Protein AF-D4ALE7-F1 (afdb_monomer_lite)

InterPro domains:
  IPR002196 Glycoside hydrolase, family 24 [PF00959] (42-95)
  IPR023346 Lysozyme-like domain superfamily [SSF53955] (36-96)
  IPR023347 Lysozyme domain superfamily [G3DSA:1.10.530.40] (32-98)

pLDDT: mean 83.75, std 17.21, range [37.09, 98.12]

Foldseek 3Di:
DDDDDDDDDPDPPPPDCPDPPPPPPPQPDDDQDDPVVLVVLCVPQDAAQFFDQDPVGFTAHQSGRGAPDDRNPVQPDDGSDDNVSSSVVVSVVPDDDD

Organism: Arthroderma benhamiae (strain ATCC MYA-4681 / CBS 112371) (NCBI:txid663331)

Structure (mmCIF, N/CA/C/O backbone):
data_AF-D4ALE7-F1
#
_entry.id   AF-D4ALE7-F1
#
loop_
_atom_site.group_PDB
_atom_site.id
_atom_site.type_symbol
_atom_site.label_atom_id
_atom_site.label_alt_id
_atom_site.label_comp_id
_atom_site.label_asym_id
_atom_site.label_entity_id
_atom_site.label_seq_id
_atom_site.pdbx_PDB_ins_code
_atom_site.Cartn_x
_atom_site.Cartn_y
_atom_site.Cartn_z
_atom_site.occupancy
_atom_site.B_iso_or_equiv
_atom_site.auth_seq_id
_atom_site.auth_comp_id
_atom_site.auth_asym_id
_ato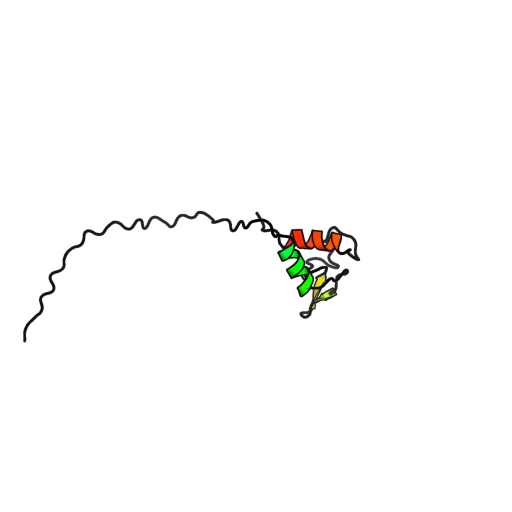m_site.auth_atom_id
_atom_site.pdbx_PDB_model_num
ATOM 1 N N . MET A 1 1 ? 74.364 12.125 11.617 1.00 47.28 1 MET A N 1
ATOM 2 C CA . MET A 1 1 ? 74.294 13.576 11.883 1.00 47.28 1 MET A CA 1
ATOM 3 C C . MET A 1 1 ? 74.189 14.276 10.539 1.00 47.28 1 MET A C 1
ATOM 5 O O . MET A 1 1 ? 75.213 14.397 9.900 1.00 47.28 1 MET A O 1
ATOM 9 N N . HIS A 1 2 ? 72.985 14.613 10.074 1.00 37.09 2 HIS A N 1
ATOM 10 C CA . HIS A 1 2 ? 72.717 15.611 9.024 1.00 37.09 2 HIS A CA 1
ATOM 11 C C . HIS A 1 2 ? 71.232 15.997 9.161 1.00 37.09 2 HIS A C 1
ATOM 13 O O . HIS A 1 2 ? 70.387 15.106 9.057 1.00 37.09 2 HIS A O 1
ATOM 19 N N . PRO A 1 3 ? 70.895 17.258 9.478 1.00 52.44 3 PRO A N 1
ATOM 20 C CA . PRO A 1 3 ? 69.515 17.686 9.655 1.00 52.44 3 PRO A CA 1
ATOM 21 C C . PRO A 1 3 ? 68.900 17.984 8.284 1.00 52.44 3 PRO A C 1
ATOM 23 O O . PRO 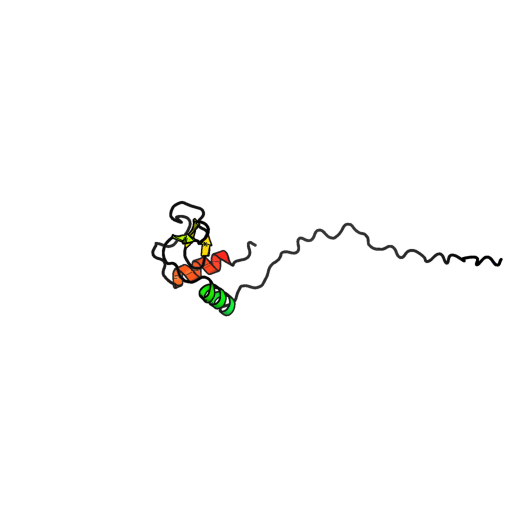A 1 3 ? 69.464 18.738 7.495 1.00 52.44 3 PRO A O 1
ATOM 26 N N . ALA A 1 4 ? 67.747 17.388 7.985 1.00 53.62 4 ALA A N 1
ATOM 27 C CA . ALA A 1 4 ? 66.961 17.754 6.813 1.00 53.62 4 ALA A CA 1
ATOM 28 C C . ALA A 1 4 ? 66.032 18.913 7.196 1.00 53.62 4 ALA A C 1
ATOM 30 O O . ALA A 1 4 ? 64.998 18.722 7.834 1.00 53.62 4 ALA A O 1
ATOM 31 N N . THR A 1 5 ? 66.445 20.129 6.847 1.00 59.09 5 THR A N 1
ATOM 32 C CA . THR A 1 5 ? 65.655 21.354 6.999 1.00 59.09 5 THR A CA 1
ATOM 33 C C . THR A 1 5 ? 64.465 21.317 6.040 1.00 59.09 5 THR A C 1
ATOM 35 O O . THR A 1 5 ? 64.634 21.369 4.824 1.00 59.09 5 THR A O 1
ATOM 38 N N . ILE A 1 6 ? 63.255 21.226 6.595 1.00 58.75 6 ILE A N 1
ATOM 39 C CA . ILE A 1 6 ? 61.987 21.303 5.862 1.00 58.75 6 ILE A CA 1
ATOM 40 C C . ILE A 1 6 ? 61.698 22.777 5.560 1.00 58.75 6 ILE A C 1
ATOM 42 O O . ILE A 1 6 ? 61.390 23.555 6.462 1.00 58.75 6 ILE A O 1
ATOM 46 N N . LEU A 1 7 ? 61.800 23.166 4.289 1.00 57.97 7 LEU A N 1
ATOM 47 C CA . LEU A 1 7 ? 61.369 24.476 3.808 1.00 57.97 7 LEU A CA 1
ATOM 48 C C . LEU A 1 7 ? 59.855 24.428 3.546 1.00 57.97 7 LEU A C 1
ATOM 50 O O . LEU A 1 7 ? 59.410 23.846 2.557 1.00 57.97 7 LEU A O 1
ATOM 54 N N . LEU A 1 8 ? 59.064 25.011 4.452 1.00 54.94 8 LEU A N 1
ATOM 55 C CA . LEU A 1 8 ? 57.623 25.195 4.264 1.00 54.94 8 LEU A CA 1
ATOM 56 C C . LEU A 1 8 ? 57.363 26.142 3.083 1.00 54.94 8 LEU A C 1
ATOM 58 O O . LEU A 1 8 ? 57.596 27.346 3.178 1.00 54.94 8 LEU A O 1
ATOM 62 N N . LEU A 1 9 ? 56.812 25.608 1.994 1.00 55.06 9 LEU A N 1
ATOM 63 C CA . LEU A 1 9 ? 56.120 26.411 0.993 1.00 55.06 9 LEU A CA 1
ATOM 64 C C . LEU A 1 9 ? 54.755 26.808 1.567 1.00 55.06 9 LEU A C 1
ATOM 66 O O . LEU A 1 9 ? 53.883 25.961 1.760 1.00 55.06 9 LEU A O 1
ATOM 70 N N . ALA A 1 10 ? 54.572 28.096 1.853 1.00 57.47 10 ALA A N 1
ATOM 71 C CA . ALA A 1 10 ? 53.264 28.658 2.156 1.00 57.47 10 ALA A CA 1
ATOM 72 C C . ALA A 1 10 ? 52.419 28.648 0.873 1.00 57.47 10 ALA A C 1
ATOM 74 O O . ALA A 1 10 ? 52.551 29.517 0.013 1.00 57.47 10 ALA A O 1
ATOM 75 N N . ILE A 1 11 ? 51.577 27.627 0.728 1.00 63.41 11 ILE A N 1
ATOM 76 C CA . ILE A 1 11 ? 50.537 27.588 -0.298 1.00 63.41 11 ILE A CA 1
ATOM 77 C C . ILE A 1 11 ? 49.470 28.610 0.127 1.00 63.41 11 ILE A C 1
ATOM 79 O O . ILE A 1 11 ? 48.996 28.525 1.264 1.00 63.41 11 ILE A O 1
ATOM 83 N N . PRO A 1 12 ? 49.074 29.575 -0.724 1.00 52.50 12 PRO A N 1
ATOM 84 C CA . PRO A 1 12 ? 47.919 30.404 -0.426 1.00 52.50 12 PRO A CA 1
ATOM 85 C C . PRO A 1 12 ? 46.709 29.480 -0.294 1.00 52.50 12 PRO A C 1
ATOM 87 O O . PRO A 1 12 ? 46.353 28.766 -1.232 1.00 52.50 12 PRO A O 1
ATOM 90 N N . ALA A 1 13 ? 46.116 29.457 0.900 1.00 59.16 13 ALA A N 1
ATOM 91 C CA . ALA A 1 13 ? 44.877 28.751 1.154 1.00 59.16 13 ALA A CA 1
ATOM 92 C C . ALA A 1 13 ? 43.826 29.283 0.173 1.00 59.16 13 ALA A C 1
ATOM 94 O O . ALA A 1 13 ? 43.335 30.403 0.323 1.00 59.16 13 ALA A O 1
ATOM 95 N N . LEU A 1 14 ? 43.496 28.495 -0.853 1.00 54.97 14 LEU A N 1
ATOM 96 C CA . LEU A 1 14 ? 42.253 28.689 -1.580 1.00 54.97 14 LEU A CA 1
ATOM 97 C C . LEU A 1 14 ? 41.160 28.606 -0.522 1.00 54.97 14 LEU A C 1
ATOM 99 O O . LEU A 1 14 ? 41.012 27.571 0.129 1.00 54.97 14 LEU A O 1
ATOM 103 N N . ALA A 1 15 ? 40.461 29.717 -0.304 1.00 56.19 15 ALA A N 1
ATOM 104 C CA . ALA A 1 15 ? 39.287 29.751 0.541 1.00 56.19 15 ALA A CA 1
ATOM 105 C C . ALA A 1 15 ? 38.342 28.653 0.045 1.00 56.19 15 ALA A C 1
ATOM 107 O O . ALA A 1 15 ? 37.711 28.778 -1.004 1.00 56.19 15 ALA A O 1
ATOM 108 N N . GLN A 1 16 ? 38.296 27.540 0.775 1.00 59.34 16 GLN A N 1
ATOM 109 C CA . GLN A 1 16 ? 37.246 26.559 0.600 1.00 59.34 16 GLN A CA 1
ATOM 110 C C . GLN A 1 16 ? 35.943 27.323 0.836 1.00 59.34 16 GLN A C 1
ATOM 112 O O . GLN A 1 16 ? 35.845 28.017 1.856 1.00 59.34 16 GLN A O 1
ATOM 117 N N . PRO A 1 17 ? 34.946 27.236 -0.060 1.00 52.81 17 PRO A N 1
ATOM 118 C CA . PRO A 1 17 ? 33.621 27.753 0.212 1.00 52.81 17 PRO A CA 1
ATOM 119 C C . PRO A 1 17 ? 32.981 26.815 1.237 1.00 52.81 17 PRO A C 1
ATOM 121 O O . PRO A 1 17 ? 32.022 26.106 0.956 1.00 52.81 17 PRO A O 1
ATOM 124 N N . ASN A 1 18 ? 33.512 26.820 2.458 1.00 57.69 18 ASN A N 1
ATOM 125 C CA . ASN A 1 18 ? 32.839 26.345 3.651 1.00 57.69 18 ASN A CA 1
ATOM 126 C C . ASN A 1 18 ? 31.788 27.408 4.001 1.00 57.69 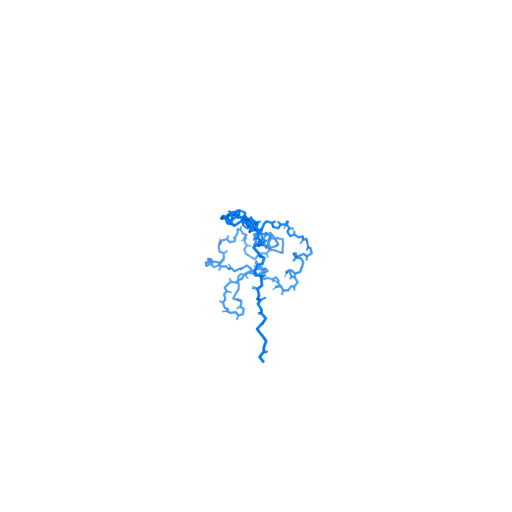18 ASN A C 1
ATOM 128 O O . ASN A 1 18 ? 31.815 28.026 5.062 1.00 57.69 18 ASN A O 1
ATOM 132 N N . GLY A 1 19 ? 30.897 27.677 3.044 1.00 62.41 19 GLY A N 1
ATOM 133 C CA . GLY A 1 19 ? 29.624 28.303 3.325 1.00 62.41 19 GLY A CA 1
ATOM 134 C C . GLY A 1 19 ? 28.788 27.319 4.142 1.00 62.41 19 GLY A C 1
ATOM 135 O O . GLY A 1 19 ? 28.993 26.104 4.038 1.00 62.41 19 GLY A O 1
ATOM 136 N N . PRO A 1 20 ? 27.859 27.806 4.975 1.00 60.88 20 PRO A N 1
ATOM 137 C CA . PRO A 1 20 ? 26.923 26.933 5.663 1.00 60.88 20 PRO A CA 1
ATOM 138 C C . PRO A 1 20 ? 26.240 26.061 4.610 1.00 60.88 20 PRO A C 1
ATOM 140 O O . PRO A 1 20 ? 25.638 26.584 3.672 1.00 60.88 20 PRO A O 1
ATOM 143 N N . GLY A 1 21 ? 26.414 24.741 4.737 1.00 62.72 21 GLY A N 1
ATOM 144 C CA . GLY A 1 21 ? 25.877 23.755 3.811 1.00 62.72 21 GLY A CA 1
ATOM 145 C C . GLY A 1 21 ? 24.441 24.109 3.453 1.00 62.72 21 GLY A C 1
ATOM 146 O O . GLY A 1 21 ? 23.588 24.262 4.328 1.00 62.72 21 GLY A O 1
ATOM 147 N N . SER A 1 22 ? 24.225 24.315 2.160 1.00 63.12 22 SER A N 1
ATOM 148 C CA . SER A 1 22 ? 22.956 24.700 1.566 1.00 63.12 22 SER A CA 1
ATOM 149 C C . SER A 1 22 ? 21.834 23.812 2.118 1.00 63.12 22 SER A C 1
ATOM 151 O O . SER A 1 22 ? 21.760 22.629 1.790 1.00 63.12 22 SER A O 1
ATOM 153 N N . LYS A 1 23 ? 20.973 24.358 2.989 1.00 65.44 23 LYS A N 1
ATOM 154 C CA . LYS A 1 23 ? 19.818 23.652 3.574 1.00 65.44 23 LYS A CA 1
ATOM 155 C C . LYS A 1 23 ? 18.673 23.490 2.568 1.00 65.44 23 LYS A C 1
ATOM 157 O O . LYS A 1 23 ? 17.507 23.632 2.935 1.00 65.44 23 LYS A O 1
ATOM 162 N N . PHE A 1 24 ? 18.969 23.202 1.304 1.00 65.38 24 PHE A N 1
ATOM 163 C CA . PHE A 1 24 ? 17.916 22.739 0.412 1.00 65.38 24 PHE A CA 1
ATOM 164 C C . PHE A 1 24 ? 17.522 21.353 0.903 1.00 65.38 24 PHE A C 1
ATOM 166 O O . PHE A 1 24 ? 18.315 20.410 0.836 1.00 65.38 24 PHE A O 1
ATOM 173 N N . LYS A 1 25 ? 16.303 21.246 1.446 1.00 68.19 25 LYS A N 1
ATOM 174 C CA . LYS A 1 25 ? 15.616 19.961 1.507 1.00 68.19 25 LYS A CA 1
ATOM 175 C C . LYS A 1 25 ? 15.637 19.430 0.080 1.00 68.19 25 LYS A C 1
ATOM 177 O O . LYS A 1 25 ? 15.022 20.001 -0.810 1.00 68.19 25 LYS A O 1
ATOM 182 N N . ARG A 1 26 ? 16.451 18.405 -0.155 1.00 71.75 26 ARG A N 1
ATOM 183 C CA . ARG A 1 26 ? 16.309 17.596 -1.355 1.00 71.75 26 ARG A CA 1
ATOM 184 C C . ARG A 1 2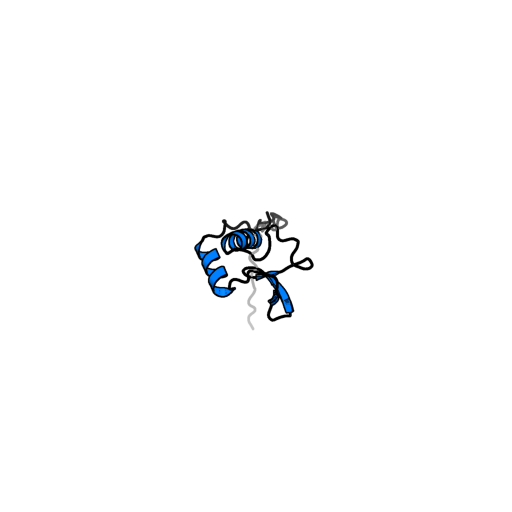6 ? 15.034 16.814 -1.127 1.00 71.75 26 ARG A C 1
ATOM 186 O O . ARG A 1 26 ? 15.037 15.897 -0.309 1.00 71.75 26 ARG A O 1
ATOM 193 N N . ASP A 1 27 ? 13.959 17.236 -1.771 1.00 73.06 27 ASP A N 1
ATOM 194 C CA . ASP A 1 27 ? 12.736 16.460 -1.745 1.00 73.06 27 ASP A CA 1
ATOM 195 C C . ASP A 1 27 ? 13.036 15.152 -2.482 1.00 73.06 27 ASP A C 1
ATOM 197 O O . ASP A 1 27 ? 13.508 15.151 -3.622 1.00 73.06 27 ASP A O 1
ATOM 201 N N . CYS A 1 28 ? 12.865 14.024 -1.791 1.00 78.88 28 CYS A N 1
ATOM 202 C CA . CYS A 1 28 ? 13.059 12.688 -2.352 1.00 78.88 28 CYS A CA 1
ATOM 203 C C . CYS A 1 28 ? 11.870 12.330 -3.257 1.00 78.88 28 CYS A C 1
ATOM 205 O O . CYS A 1 28 ? 11.190 11.332 -3.030 1.00 78.88 28 CYS A O 1
ATOM 207 N N . ILE A 1 29 ? 11.589 13.180 -4.246 1.00 82.19 29 ILE A N 1
ATOM 208 C CA . ILE A 1 29 ? 10.495 12.999 -5.197 1.00 82.19 29 ILE A CA 1
ATOM 209 C C . ILE A 1 29 ? 11.010 12.073 -6.294 1.00 82.19 29 ILE A C 1
ATOM 211 O O . ILE A 1 29 ? 11.721 12.491 -7.208 1.00 82.19 29 ILE A O 1
ATOM 215 N N . GLY A 1 30 ? 10.698 10.788 -6.148 1.00 82.00 30 GLY A N 1
ATOM 216 C CA . GLY A 1 30 ? 10.835 9.819 -7.228 1.00 82.00 30 GLY A CA 1
ATOM 217 C C . GLY A 1 30 ? 9.720 9.986 -8.266 1.00 82.00 30 GLY A C 1
ATOM 218 O O . GLY A 1 30 ? 8.713 10.637 -7.980 1.00 82.00 30 GLY A O 1
ATOM 219 N N . PRO A 1 31 ? 9.882 9.410 -9.469 1.00 86.94 31 PRO A N 1
ATOM 220 C CA . PRO A 1 31 ? 8.764 9.251 -10.390 1.00 86.94 31 PRO A CA 1
ATOM 221 C C . PRO A 1 31 ? 7.684 8.354 -9.767 1.00 86.94 31 PRO A C 1
ATOM 223 O O . PRO A 1 31 ? 7.957 7.604 -8.826 1.00 86.94 31 PRO A O 1
ATOM 226 N N . ASP A 1 32 ? 6.479 8.402 -10.329 1.00 88.50 32 ASP A N 1
ATOM 227 C CA . ASP A 1 32 ? 5.426 7.455 -9.971 1.00 88.50 32 ASP A CA 1
ATOM 228 C C . ASP A 1 32 ? 5.888 6.009 -10.220 1.00 88.50 32 ASP A C 1
ATOM 230 O O . ASP A 1 32 ? 6.661 5.723 -11.144 1.00 88.50 32 ASP A O 1
ATOM 234 N N . VAL A 1 33 ? 5.414 5.087 -9.381 1.00 92.44 33 VAL A N 1
ATOM 235 C CA . VAL A 1 33 ? 5.661 3.653 -9.562 1.00 92.44 33 VAL A CA 1
ATOM 236 C C . VAL A 1 33 ? 4.972 3.154 -10.834 1.00 92.44 33 VAL A C 1
ATOM 238 O O . VAL A 1 33 ? 3.904 3.637 -11.204 1.00 92.44 33 VAL A O 1
ATOM 241 N N . ASN A 1 34 ? 5.586 2.184 -11.512 1.00 93.50 34 ASN A N 1
ATOM 242 C CA . ASN A 1 34 ? 5.029 1.586 -12.724 1.00 93.50 34 ASN A CA 1
ATOM 243 C C . ASN A 1 34 ? 4.311 0.261 -12.431 1.00 93.50 34 ASN A C 1
ATOM 245 O O . ASN A 1 34 ? 4.423 -0.314 -11.344 1.00 93.50 34 ASN A O 1
ATOM 249 N N . ASP A 1 35 ? 3.624 -0.259 -13.446 1.00 96.38 35 ASP A N 1
ATOM 250 C CA . ASP A 1 35 ? 2.866 -1.508 -13.354 1.00 96.38 35 ASP A CA 1
ATOM 251 C C . ASP A 1 35 ? 3.738 -2.708 -12.959 1.00 96.38 35 ASP A C 1
ATOM 253 O O . ASP A 1 35 ? 3.268 -3.614 -12.275 1.00 96.38 35 ASP A O 1
ATOM 257 N N . GLN A 1 36 ? 5.020 -2.729 -13.346 1.00 97.81 36 GLN A N 1
ATOM 258 C CA . GLN A 1 36 ? 5.938 -3.806 -12.971 1.00 97.81 36 GLN A CA 1
ATOM 259 C C . GLN A 1 36 ? 6.249 -3.797 -11.471 1.00 97.81 36 GLN A C 1
ATOM 261 O O . GLN A 1 36 ? 6.337 -4.865 -10.868 1.00 97.81 36 GLN A O 1
ATOM 266 N N . THR A 1 37 ? 6.394 -2.621 -10.857 1.00 96.12 37 THR A N 1
ATOM 267 C CA . THR A 1 37 ? 6.543 -2.494 -9.402 1.00 96.12 37 THR A CA 1
ATOM 268 C C . THR A 1 37 ? 5.287 -2.970 -8.683 1.00 96.12 37 THR A C 1
ATOM 270 O O . THR A 1 37 ? 5.391 -3.718 -7.715 1.00 96.12 37 THR A O 1
ATOM 273 N N . ILE A 1 38 ? 4.104 -2.607 -9.177 1.00 97.25 38 ILE A N 1
ATOM 274 C CA . ILE A 1 38 ? 2.842 -3.079 -8.600 1.00 97.25 38 ILE A CA 1
ATOM 275 C C . ILE A 1 38 ? 2.727 -4.598 -8.723 1.00 97.25 38 ILE A C 1
ATOM 277 O O . ILE A 1 38 ? 2.487 -5.275 -7.728 1.00 97.25 38 ILE A O 1
ATOM 281 N N . ALA A 1 39 ? 2.995 -5.161 -9.901 1.00 97.88 39 ALA A N 1
ATOM 282 C CA . ALA A 1 39 ? 2.992 -6.607 -10.106 1.00 97.88 39 ALA A CA 1
ATOM 283 C C . ALA A 1 39 ? 3.987 -7.336 -9.187 1.00 97.88 39 ALA A C 1
ATOM 285 O O . ALA A 1 39 ? 3.668 -8.408 -8.672 1.00 97.88 39 ALA A O 1
ATOM 286 N N . LEU A 1 40 ? 5.165 -6.746 -8.952 1.00 97.75 40 LEU A N 1
ATOM 287 C CA . LEU A 1 40 ? 6.165 -7.275 -8.028 1.00 97.75 40 LEU A CA 1
ATOM 288 C C . LEU A 1 40 ? 5.616 -7.359 -6.598 1.00 97.75 40 LEU A C 1
ATOM 290 O O . LEU A 1 40 ? 5.730 -8.410 -5.973 1.00 97.75 40 LEU A O 1
ATOM 294 N N . ILE A 1 41 ? 4.989 -6.290 -6.100 1.00 97.69 41 ILE A N 1
ATOM 295 C CA . ILE A 1 41 ? 4.402 -6.259 -4.752 1.00 97.69 41 ILE A CA 1
ATOM 296 C C . ILE A 1 41 ? 3.269 -7.283 -4.645 1.00 97.69 41 ILE A C 1
ATOM 298 O O . ILE A 1 41 ? 3.299 -8.141 -3.765 1.00 97.69 41 ILE A O 1
ATOM 302 N N . LYS A 1 42 ? 2.327 -7.278 -5.600 1.00 97.31 42 LYS A N 1
ATOM 303 C CA . LYS A 1 42 ? 1.209 -8.237 -5.637 1.00 97.31 42 LYS A CA 1
ATOM 304 C C . LYS A 1 42 ? 1.694 -9.691 -5.584 1.00 97.31 42 LYS A C 1
ATOM 306 O O . LYS A 1 42 ? 1.077 -10.523 -4.923 1.00 97.31 42 LYS A O 1
ATOM 311 N N . HIS A 1 43 ? 2.791 -9.995 -6.283 1.00 97.25 43 HIS A N 1
ATOM 312 C CA . HIS A 1 43 ? 3.368 -11.336 -6.333 1.00 97.25 43 HIS A CA 1
ATOM 313 C C . HIS A 1 43 ? 3.929 -11.803 -4.984 1.00 97.25 43 HIS A C 1
ATOM 315 O O . HIS A 1 43 ? 3.747 -12.967 -4.633 1.00 97.25 43 HIS A O 1
ATOM 321 N N . PHE A 1 44 ? 4.616 -10.923 -4.252 1.00 97.19 44 PHE A N 1
ATOM 322 C CA . PHE A 1 44 ? 5.287 -11.290 -3.004 1.00 97.19 44 PHE A CA 1
ATOM 323 C C . PHE A 1 44 ? 4.385 -11.201 -1.770 1.00 97.19 44 PHE A C 1
ATOM 325 O O . PHE A 1 44 ? 4.515 -12.045 -0.886 1.00 97.19 44 PHE A O 1
ATOM 332 N N . GLU A 1 45 ? 3.475 -10.229 -1.715 1.00 95.38 45 GLU A N 1
ATOM 333 C CA . GLU A 1 45 ? 2.645 -9.986 -0.526 1.00 95.38 45 GLU A CA 1
ATOM 334 C C . GLU A 1 45 ? 1.384 -10.866 -0.497 1.00 95.38 45 GLU A C 1
ATOM 336 O O . GLU A 1 45 ? 0.930 -11.282 0.568 1.00 95.38 45 GLU A O 1
ATOM 341 N N . GLY A 1 46 ? 0.842 -11.218 -1.670 1.00 93.19 46 GLY A N 1
ATOM 342 C CA . GLY A 1 46 ? -0.392 -11.998 -1.787 1.00 93.19 46 GLY A CA 1
ATOM 343 C C . GLY A 1 46 ? -1.657 -11.199 -1.444 1.00 93.19 46 GLY A C 1
ATOM 344 O O . GLY A 1 46 ? -1.611 -10.168 -0.787 1.00 93.19 46 GLY A O 1
ATOM 345 N N . PHE A 1 47 ? -2.814 -11.656 -1.935 1.00 96.19 47 PHE A N 1
ATOM 346 C CA . PHE A 1 47 ? -4.079 -10.926 -1.806 1.00 96.19 47 PHE A CA 1
ATOM 347 C C . PHE A 1 47 ? -4.917 -11.411 -0.617 1.00 96.19 47 PHE A C 1
ATOM 349 O O . PHE A 1 47 ? -5.400 -12.547 -0.614 1.00 96.19 47 PHE A O 1
ATOM 356 N N . PHE A 1 48 ? -5.163 -10.521 0.348 1.00 94.81 48 PHE A N 1
ATOM 357 C CA . PHE A 1 48 ? -6.028 -10.784 1.500 1.00 94.81 48 PHE A CA 1
ATOM 358 C C . PHE A 1 48 ? -7.249 -9.852 1.493 1.00 94.81 48 PHE A C 1
ATOM 360 O O . PHE A 1 48 ? -7.155 -8.693 1.891 1.00 94.81 48 PHE A O 1
ATOM 367 N N . PRO A 1 49 ? -8.440 -10.325 1.085 1.00 96.06 49 PRO A N 1
ATOM 368 C CA . PRO A 1 49 ? -9.591 -9.448 0.861 1.00 96.06 49 PRO A CA 1
ATOM 369 C C . PRO A 1 49 ? -10.238 -8.915 2.149 1.00 96.06 49 PRO A C 1
ATOM 371 O O . PRO A 1 49 ? -11.153 -8.096 2.081 1.00 96.06 49 PRO A O 1
ATOM 374 N N . ARG A 1 50 ? -9.840 -9.401 3.330 1.00 96.69 50 ARG A N 1
ATOM 375 C CA . ARG A 1 50 ? -10.379 -8.979 4.630 1.00 96.69 50 ARG A CA 1
ATOM 376 C C . ARG A 1 50 ? -9.239 -8.777 5.626 1.00 96.69 50 ARG A C 1
ATOM 378 O O . ARG A 1 50 ? -8.251 -9.501 5.523 1.00 96.69 50 ARG A O 1
ATOM 385 N N . PRO A 1 51 ? -9.414 -7.888 6.618 1.00 95.56 51 PRO A N 1
ATOM 386 C CA . PRO A 1 51 ? -8.452 -7.725 7.696 1.00 95.56 51 PRO A CA 1
ATOM 387 C C . PRO A 1 51 ? -8.159 -9.041 8.416 1.00 95.56 51 PRO A C 1
ATOM 389 O O . PRO A 1 51 ? -9.086 -9.718 8.871 1.00 95.56 51 PRO A O 1
ATOM 392 N N . ALA A 1 52 ? -6.882 -9.379 8.547 1.00 92.94 52 ALA A N 1
ATOM 393 C CA . ALA A 1 52 ? -6.396 -10.545 9.272 1.00 92.94 52 ALA A CA 1
ATOM 394 C C . ALA A 1 52 ? -5.063 -10.218 9.968 1.00 92.94 52 ALA A C 1
ATOM 396 O O . ALA A 1 52 ? -4.354 -9.321 9.523 1.00 92.94 52 ALA A O 1
ATOM 397 N N . PRO A 1 53 ? -4.707 -10.902 11.067 1.00 94.19 53 PRO A N 1
ATOM 398 C CA . PRO A 1 53 ? -3.383 -10.748 11.657 1.00 94.19 53 PRO A CA 1
ATOM 399 C C . PRO A 1 53 ? -2.280 -11.228 10.702 1.00 94.19 53 PRO A C 1
ATOM 401 O O . PRO A 1 53 ? -2.368 -12.332 10.161 1.00 94.19 53 PRO A O 1
ATOM 404 N N . ASP A 1 54 ? -1.231 -10.428 10.543 1.00 90.56 54 ASP A N 1
ATOM 405 C CA . ASP A 1 54 ? 0.020 -10.806 9.889 1.00 90.56 54 ASP A CA 1
ATOM 406 C C . ASP A 1 54 ? 0.845 -11.781 10.771 1.00 90.56 54 ASP A C 1
ATOM 408 O O . ASP A 1 54 ? 0.458 -12.076 11.911 1.00 90.56 54 ASP A O 1
ATOM 412 N N . PRO A 1 55 ? 2.001 -12.297 10.302 1.00 92.31 55 PRO A N 1
ATOM 413 C CA . PRO A 1 55 ? 2.824 -13.224 11.085 1.00 92.31 55 PRO A CA 1
ATOM 414 C C . PRO A 1 55 ? 3.343 -12.690 12.430 1.00 92.31 55 PRO A C 1
ATOM 416 O O . PRO A 1 55 ? 3.745 -13.492 13.274 1.00 92.31 55 PRO A O 1
ATOM 419 N N . ILE A 1 56 ? 3.353 -11.370 12.649 1.00 94.81 56 ILE A N 1
ATOM 420 C CA . ILE A 1 56 ? 3.719 -10.752 13.934 1.00 94.81 56 ILE A CA 1
ATOM 421 C C . ILE A 1 56 ? 2.490 -10.337 14.761 1.00 94.81 56 ILE A C 1
ATOM 423 O O . ILE A 1 56 ? 2.639 -9.832 15.874 1.00 94.81 56 ILE A O 1
ATOM 427 N N . GLY A 1 57 ? 1.282 -10.603 14.259 1.00 93.19 57 GLY A N 1
ATOM 428 C CA . GLY A 1 57 ? 0.007 -10.398 14.937 1.00 93.19 57 GLY A CA 1
ATOM 429 C C . GLY A 1 57 ? -0.642 -9.033 14.700 1.00 93.19 57 GLY A C 1
ATOM 430 O O . GLY A 1 57 ? -1.588 -8.697 15.415 1.00 93.19 57 GLY A O 1
ATOM 431 N N . LEU A 1 58 ? -0.167 -8.236 13.739 1.00 94.00 58 LEU A N 1
ATOM 432 C CA . LEU A 1 58 ? -0.759 -6.936 13.420 1.00 94.00 58 LEU A CA 1
ATOM 433 C C . LEU A 1 58 ? -1.883 -7.070 12.386 1.00 94.00 58 LEU A C 1
ATOM 435 O O . LEU A 1 58 ? -1.750 -7.853 11.452 1.00 94.00 58 LEU A O 1
ATOM 439 N N . PRO A 1 59 ? -2.992 -6.321 12.514 1.00 95.38 59 PRO A N 1
ATOM 440 C CA . PRO A 1 59 ? -4.077 -6.388 11.545 1.00 95.38 59 PRO A CA 1
ATOM 441 C C . PRO A 1 59 ? -3.632 -5.796 10.204 1.00 95.38 59 PRO A C 1
ATOM 443 O O . PRO A 1 59 ? -3.347 -4.603 10.114 1.00 95.38 59 PRO A O 1
ATOM 446 N N . THR A 1 60 ? -3.616 -6.620 9.164 1.00 96.56 60 THR A N 1
ATOM 447 C CA . THR A 1 60 ? -3.302 -6.225 7.793 1.00 96.56 60 THR A CA 1
ATOM 448 C C . THR A 1 60 ? -4.420 -6.627 6.843 1.00 96.56 60 THR A C 1
ATOM 450 O O . THR A 1 60 ? -5.220 -7.523 7.121 1.00 96.56 60 THR A O 1
ATOM 453 N N . VAL A 1 61 ? -4.510 -5.935 5.715 1.00 96.50 61 VAL A N 1
ATOM 454 C CA . VAL A 1 61 ? -5.415 -6.284 4.620 1.00 96.50 61 VAL A CA 1
ATOM 455 C C . VAL A 1 61 ? -4.687 -6.114 3.292 1.00 96.50 61 VAL A C 1
ATOM 457 O O . VAL A 1 61 ? -3.601 -5.537 3.254 1.00 96.50 61 VAL A O 1
ATOM 460 N N . GLU A 1 62 ? -5.288 -6.583 2.201 1.00 95.12 62 GLU A N 1
ATOM 461 C CA . GLU A 1 62 ? -4.851 -6.236 0.850 1.00 95.12 62 GLU A CA 1
ATOM 462 C C . GLU A 1 62 ? -3.477 -6.856 0.515 1.00 95.12 62 GLU A C 1
ATOM 464 O O . GLU A 1 62 ? -3.332 -8.063 0.716 1.00 95.12 62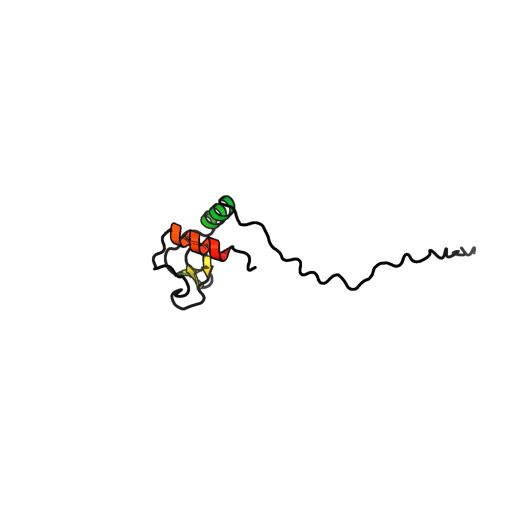 GLU A O 1
ATOM 469 N N . TYR A 1 63 ? -2.507 -6.081 0.015 1.00 97.19 63 TYR A N 1
ATOM 470 C CA . TYR A 1 63 ? -1.108 -6.452 -0.231 1.00 97.19 63 TYR A CA 1
ATOM 471 C C . TYR A 1 63 ? -0.208 -5.903 0.892 1.00 97.19 63 TYR A C 1
ATOM 473 O O . TYR A 1 63 ? 0.876 -5.382 0.641 1.00 97.19 63 TYR A O 1
ATOM 481 N N . GLY A 1 64 ? -0.672 -5.995 2.145 1.00 95.81 64 GLY A N 1
ATOM 482 C CA . GLY A 1 64 ? 0.116 -5.629 3.327 1.00 95.81 64 GLY A CA 1
ATOM 483 C C . GLY A 1 64 ? -0.207 -4.262 3.934 1.00 95.81 64 GLY A C 1
ATOM 484 O O . GLY A 1 64 ? 0.600 -3.730 4.700 1.00 95.81 64 GLY A O 1
ATOM 485 N N . HIS A 1 65 ? -1.384 -3.696 3.657 1.00 96.81 65 HIS A N 1
ATOM 486 C CA . HIS A 1 65 ? -1.834 -2.466 4.303 1.00 96.81 65 HIS A CA 1
ATOM 487 C C . HIS A 1 65 ? -1.992 -2.683 5.814 1.00 96.81 65 HIS A C 1
ATOM 489 O O . HIS A 1 65 ? -2.887 -3.409 6.258 1.00 96.81 65 HIS A O 1
ATOM 495 N N . LEU A 1 66 ? -1.130 -2.049 6.616 1.00 96.56 66 LEU A N 1
ATOM 496 C CA . LEU A 1 66 ? -1.200 -2.106 8.076 1.00 96.56 66 LEU A CA 1
ATOM 497 C C . LEU A 1 66 ? -2.349 -1.242 8.591 1.00 96.56 66 LEU A C 1
ATOM 499 O O . LEU A 1 66 ? -2.265 -0.010 8.602 1.00 96.56 66 LEU A O 1
ATOM 503 N N . CYS A 1 67 ? -3.376 -1.896 9.120 1.00 96.69 67 CYS A N 1
ATOM 504 C CA . CYS A 1 67 ? -4.531 -1.206 9.653 1.00 96.69 67 CYS A CA 1
ATOM 505 C C . CYS A 1 67 ? -4.197 -0.450 10.938 1.00 96.69 67 CYS A C 1
ATOM 507 O O . CYS A 1 67 ? -3.600 -0.968 11.885 1.00 96.69 67 CYS A O 1
ATOM 509 N N . ARG A 1 68 ? -4.629 0.803 10.981 1.00 96.00 68 ARG A N 1
ATOM 510 C CA . ARG A 1 68 ? -4.473 1.736 12.094 1.00 96.00 68 ARG A CA 1
ATOM 511 C C . ARG A 1 68 ? -5.714 1.816 12.968 1.00 96.00 68 ARG A C 1
ATOM 513 O O . ARG A 1 68 ? -5.584 2.186 14.135 1.00 96.00 68 ARG A O 1
ATOM 520 N N . THR A 1 69 ? -6.896 1.510 12.431 1.00 95.62 69 THR A N 1
ATOM 521 C CA . THR A 1 69 ? -8.143 1.497 13.207 1.00 95.62 69 THR A CA 1
ATOM 522 C C . THR A 1 69 ? -8.746 0.099 13.308 1.00 95.62 69 THR A C 1
ATOM 524 O O . THR A 1 69 ? -8.425 -0.813 12.543 1.00 95.62 69 THR A O 1
ATOM 527 N N . ASN A 1 70 ? -9.632 -0.083 14.289 1.00 90.69 70 ASN A N 1
ATOM 528 C CA . ASN A 1 70 ? -10.312 -1.356 14.502 1.00 90.69 70 ASN A CA 1
ATOM 529 C C . ASN A 1 70 ? -11.125 -1.743 13.264 1.00 90.69 70 ASN A C 1
ATOM 531 O O . ASN A 1 70 ? -11.954 -0.971 12.789 1.00 90.69 70 ASN A O 1
ATOM 535 N N . GLY A 1 71 ? -10.888 -2.954 12.760 1.00 89.88 71 GLY A N 1
ATOM 536 C CA . GLY A 1 71 ? -11.548 -3.446 11.551 1.00 89.88 71 GLY A CA 1
ATOM 537 C C . GLY A 1 71 ? -11.143 -2.716 10.268 1.00 89.88 71 GLY A C 1
ATOM 538 O O . GLY A 1 71 ? -11.839 -2.873 9.270 1.00 89.88 71 GLY A O 1
ATOM 539 N N . CYS A 1 72 ? -10.050 -1.943 10.289 1.00 95.88 72 CYS A N 1
ATOM 540 C CA . CYS A 1 72 ? -9.535 -1.194 9.139 1.00 95.88 72 CYS A CA 1
ATOM 541 C C . CYS A 1 72 ? -10.557 -0.196 8.567 1.00 95.88 72 CYS A C 1
ATOM 543 O O . CYS A 1 72 ? -10.686 -0.054 7.354 1.00 95.88 72 CYS A O 1
ATOM 545 N N . SER A 1 73 ? -11.320 0.478 9.438 1.00 95.62 73 SER A N 1
ATOM 546 C CA . SER A 1 73 ? -12.379 1.420 9.035 1.00 95.62 73 SER A CA 1
ATOM 547 C C . SER A 1 73 ? -11.879 2.686 8.323 1.00 95.62 73 SER A C 1
ATOM 549 O O . SER A 1 73 ? -12.677 3.434 7.767 1.00 95.62 73 SER A O 1
ATOM 551 N N . GLU A 1 74 ? -10.569 2.933 8.336 1.00 95.75 74 GLU A N 1
ATOM 552 C CA . GLU A 1 74 ? -9.905 3.983 7.564 1.00 95.75 74 GLU A CA 1
ATOM 553 C C . GLU A 1 74 ? -9.805 3.661 6.069 1.00 95.75 74 GLU A C 1
ATOM 555 O O . GLU A 1 74 ? -9.633 4.577 5.266 1.00 95.75 74 GLU A O 1
ATOM 560 N N . VAL A 1 75 ? -9.918 2.383 5.695 1.00 96.50 75 VAL A N 1
ATOM 561 C CA . VAL A 1 75 ? -9.957 1.964 4.294 1.00 96.50 75 VAL A CA 1
ATOM 562 C C . VAL A 1 75 ? -11.317 2.381 3.719 1.00 96.50 75 VAL A C 1
ATOM 564 O O . VAL A 1 75 ? -12.352 1.976 4.249 1.00 96.50 75 VAL A O 1
ATOM 567 N N . PRO A 1 76 ? -11.361 3.175 2.633 1.00 96.06 76 PRO A N 1
ATOM 568 C CA . PRO A 1 76 ? -12.609 3.744 2.114 1.00 96.06 76 PRO A CA 1
ATOM 569 C C . PRO A 1 76 ? -13.477 2.731 1.347 1.00 96.06 76 PRO A C 1
ATOM 571 O O . PRO A 1 76 ? -14.556 3.073 0.862 1.00 96.06 76 PRO A O 1
ATOM 574 N N . PHE A 1 77 ? -13.009 1.490 1.220 1.00 96.31 77 PHE A N 1
ATOM 575 C CA . PHE A 1 77 ? -13.652 0.417 0.476 1.00 96.31 77 PHE A CA 1
ATOM 576 C C . PHE A 1 77 ? -14.352 -0.566 1.417 1.00 96.31 77 PHE A C 1
ATOM 578 O O . PHE A 1 77 ? -13.928 -0.803 2.546 1.00 96.31 77 PHE A O 1
ATOM 585 N N . SER A 1 78 ? -15.440 -1.170 0.941 1.00 95.56 78 SER A N 1
ATOM 586 C CA . SER A 1 78 ? -16.155 -2.193 1.708 1.00 95.56 78 SER A CA 1
ATOM 587 C C . SER A 1 78 ? -15.435 -3.537 1.638 1.00 95.56 78 SER A C 1
ATOM 589 O O . SER A 1 78 ? -15.007 -3.957 0.569 1.00 95.56 78 SER A O 1
ATOM 591 N N . PHE A 1 79 ? -15.365 -4.247 2.765 1.00 95.88 79 PHE A N 1
ATOM 592 C CA . PHE A 1 79 ? -14.831 -5.609 2.813 1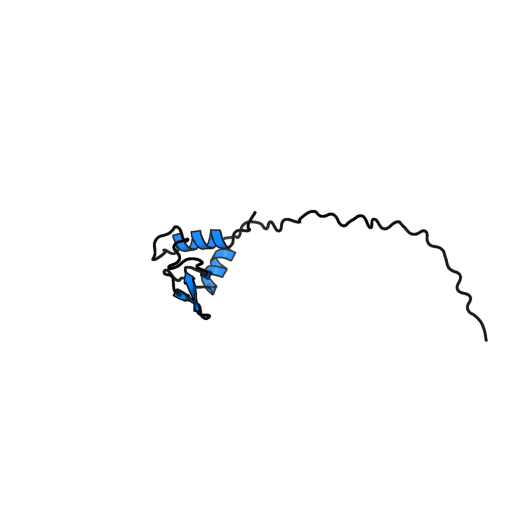.00 95.88 79 PHE A CA 1
ATOM 593 C C . PHE A 1 79 ? -15.907 -6.661 2.462 1.00 95.88 79 PHE A C 1
ATOM 595 O O . PHE A 1 79 ? -17.036 -6.555 2.951 1.00 95.88 79 PHE A O 1
ATOM 602 N N . PRO A 1 80 ? -15.572 -7.747 1.733 1.00 97.12 80 PRO A N 1
ATOM 603 C CA . PRO A 1 80 ? -14.247 -8.065 1.203 1.00 97.12 80 PRO A CA 1
ATOM 604 C C . PRO A 1 80 ? -13.843 -7.147 0.041 1.00 97.12 80 PRO A C 1
ATOM 606 O O . PRO A 1 80 ? -14.679 -6.827 -0.798 1.00 97.12 80 PRO A O 1
ATOM 609 N N . LEU A 1 81 ? -12.566 -6.764 -0.012 1.00 97.62 81 LEU A N 1
ATOM 610 C CA . LEU A 1 81 ? -12.014 -6.035 -1.153 1.00 97.62 81 LEU A CA 1
ATOM 611 C C . LEU A 1 81 ? -12.048 -6.907 -2.413 1.00 97.62 81 LEU A C 1
ATOM 613 O O . LEU A 1 81 ? -11.975 -8.136 -2.335 1.00 97.62 81 LEU A O 1
ATOM 617 N N . THR A 1 82 ? -12.104 -6.255 -3.570 1.00 98.06 82 THR A N 1
ATOM 618 C CA . THR A 1 82 ? -11.727 -6.851 -4.859 1.00 98.06 82 THR A CA 1
ATOM 619 C C . THR A 1 82 ? -10.264 -6.534 -5.164 1.00 98.06 82 THR A C 1
ATOM 621 O O . THR A 1 82 ? -9.714 -5.594 -4.587 1.00 98.06 82 THR A O 1
ATOM 624 N N . GLU A 1 83 ? -9.632 -7.271 -6.082 1.00 97.25 83 GLU A N 1
ATOM 625 C CA . GLU A 1 83 ? -8.255 -6.974 -6.508 1.00 97.25 83 GLU A CA 1
ATOM 626 C C . GLU A 1 83 ? -8.099 -5.556 -7.079 1.00 97.25 83 GLU A C 1
ATOM 628 O O . GLU A 1 83 ? -7.028 -4.963 -6.969 1.00 97.25 83 GLU A O 1
ATOM 633 N N . GLU A 1 84 ? -9.154 -4.993 -7.668 1.00 97.62 84 GLU A N 1
ATOM 634 C CA . GLU A 1 84 ? -9.162 -3.625 -8.185 1.00 97.62 84 GLU A CA 1
ATOM 635 C C . GLU A 1 84 ? -9.110 -2.608 -7.041 1.00 97.62 84 GLU A C 1
ATOM 637 O O . GLU A 1 84 ? -8.179 -1.810 -6.981 1.00 97.62 84 GLU A O 1
ATOM 642 N N . THR A 1 85 ? -10.048 -2.682 -6.086 1.00 98.12 85 THR A N 1
ATOM 643 C CA . THR A 1 85 ? -10.059 -1.783 -4.909 1.00 98.12 85 THR A CA 1
ATOM 644 C C . THR A 1 85 ? -8.827 -1.958 -4.024 1.00 98.12 85 THR A C 1
ATOM 646 O O . THR A 1 85 ? -8.358 -1.010 -3.401 1.00 98.12 85 THR A O 1
ATOM 649 N N . ALA A 1 86 ? -8.279 -3.172 -4.002 1.00 97.62 86 ALA A N 1
ATOM 650 C CA . ALA A 1 86 ? -7.000 -3.480 -3.399 1.00 97.62 86 ALA A CA 1
ATOM 651 C C . ALA A 1 86 ? -5.877 -2.712 -4.098 1.00 97.62 86 ALA A C 1
ATOM 653 O O . ALA A 1 86 ? -5.242 -1.859 -3.490 1.00 97.62 86 ALA A O 1
ATOM 654 N N . THR A 1 87 ? -5.729 -2.897 -5.411 1.00 97.25 87 THR A N 1
ATOM 655 C CA . THR A 1 87 ? -4.705 -2.201 -6.198 1.00 97.25 87 THR A CA 1
ATOM 656 C C . THR A 1 87 ? -4.809 -0.676 -6.047 1.00 97.25 87 THR A C 1
ATOM 658 O O . THR A 1 87 ? -3.786 -0.002 -5.957 1.00 97.25 87 THR A O 1
ATOM 661 N N . GLU A 1 88 ? -6.020 -0.116 -5.953 1.00 96.81 88 GLU A N 1
ATOM 662 C CA . GLU A 1 88 ? -6.220 1.305 -5.637 1.00 96.81 88 GLU A CA 1
ATOM 663 C C . GLU A 1 88 ? -5.669 1.700 -4.255 1.00 96.81 88 GLU A C 1
ATOM 665 O O . GLU A 1 88 ? -5.032 2.749 -4.143 1.00 96.81 88 GLU A O 1
ATOM 670 N N . LEU A 1 89 ? -5.875 0.878 -3.220 1.00 96.81 89 LEU A N 1
ATOM 671 C CA . LEU A 1 89 ? -5.298 1.079 -1.887 1.00 96.81 89 LEU A CA 1
ATOM 672 C C . LEU A 1 89 ? -3.764 0.956 -1.911 1.00 96.81 89 LEU A C 1
ATOM 674 O O . LEU A 1 89 ? -3.079 1.847 -1.412 1.00 96.81 89 LEU A O 1
ATOM 678 N N . LEU A 1 90 ? -3.212 -0.063 -2.578 1.00 96.94 90 LEU A N 1
ATOM 679 C CA . LEU A 1 90 ? -1.765 -0.233 -2.737 1.00 96.94 90 LEU A CA 1
ATOM 680 C C . LEU A 1 90 ? -1.118 0.990 -3.406 1.00 96.94 90 LEU A C 1
ATOM 682 O O . LEU A 1 90 ? -0.073 1.470 -2.968 1.00 96.94 90 LEU A O 1
ATOM 686 N N . MET A 1 91 ? -1.751 1.535 -4.449 1.00 95.00 91 MET A N 1
ATOM 687 C CA . MET A 1 91 ? -1.279 2.749 -5.126 1.00 95.00 91 MET A CA 1
ATOM 688 C C . MET A 1 91 ? -1.255 3.974 -4.198 1.00 95.00 91 MET A C 1
ATOM 690 O O . MET A 1 91 ? -0.435 4.874 -4.393 1.00 95.00 91 MET A O 1
ATOM 694 N N . GLN A 1 92 ? -2.132 4.028 -3.191 1.00 93.38 92 GLN A N 1
ATOM 695 C CA . GLN A 1 92 ? -2.113 5.075 -2.167 1.00 93.38 92 GLN A CA 1
ATOM 696 C C . GLN A 1 92 ? -0.962 4.868 -1.175 1.00 93.38 92 GLN A C 1
ATOM 698 O O . GLN A 1 92 ? -0.316 5.846 -0.795 1.00 93.38 92 GLN A O 1
ATOM 703 N N . ASP A 1 93 ? -0.668 3.619 -0.809 1.00 94.50 93 ASP A N 1
ATOM 704 C CA . ASP A 1 93 ? 0.383 3.271 0.154 1.00 94.50 93 ASP A CA 1
ATOM 705 C C . ASP A 1 93 ? 1.799 3.524 -0.382 1.00 94.50 93 ASP A C 1
ATOM 707 O O . ASP A 1 93 ? 2.660 4.041 0.333 1.00 94.50 93 ASP A O 1
ATOM 711 N N . VAL A 1 94 ? 2.050 3.209 -1.655 1.00 92.56 94 VAL A N 1
ATOM 712 C CA . VAL A 1 94 ? 3.371 3.388 -2.296 1.00 92.56 94 VAL A CA 1
ATOM 713 C C . VAL A 1 94 ? 3.652 4.828 -2.728 1.00 92.56 94 VAL A C 1
ATOM 715 O O . VAL A 1 94 ? 4.760 5.145 -3.173 1.00 92.56 94 VAL A O 1
ATOM 718 N N . LYS A 1 95 ? 2.668 5.724 -2.613 1.00 86.81 95 LYS A N 1
ATOM 719 C CA . LYS A 1 95 ? 2.820 7.116 -3.025 1.00 86.81 95 LYS A CA 1
ATOM 720 C C . LYS A 1 95 ? 3.719 7.876 -2.050 1.00 86.81 95 LYS A C 1
ATOM 722 O O . LYS A 1 95 ? 3.497 7.899 -0.840 1.00 86.81 95 LYS A O 1
ATOM 727 N N . VAL A 1 96 ? 4.716 8.578 -2.590 1.00 70.62 96 VAL A N 1
ATOM 728 C CA . VAL A 1 96 ? 5.559 9.478 -1.794 1.00 70.62 96 VAL A CA 1
ATOM 729 C C . VAL A 1 96 ? 4.699 10.616 -1.246 1.00 70.62 96 VAL A C 1
ATOM 731 O O . VAL A 1 96 ? 3.963 11.273 -1.982 1.00 70.62 96 VAL A O 1
ATOM 734 N N . ARG A 1 97 ? 4.805 10.865 0.063 1.00 62.84 97 ARG A N 1
ATOM 735 C CA . ARG A 1 97 ? 4.138 11.991 0.718 1.00 62.84 97 ARG A CA 1
ATOM 736 C C . ARG A 1 97 ? 4.827 13.291 0.277 1.00 62.84 97 ARG A C 1
ATOM 738 O O . ARG A 1 97 ? 5.915 13.595 0.761 1.00 62.84 97 ARG A O 1
ATOM 745 N N . THR A 1 98 ? 4.213 13.988 -0.676 1.00 54.50 98 THR A N 1
ATOM 746 C CA . THR A 1 98 ? 4.606 15.326 -1.151 1.00 54.50 98 THR A CA 1
ATOM 747 C C . THR A 1 98 ? 4.314 16.397 -0.114 1.00 54.50 98 THR A C 1
ATOM 749 O O . THR A 1 98 ? 3.222 16.308 0.497 1.00 54.50 98 THR A O 1
#

Secondary structure (DSSP, 8-state):
-----------------------------PPPPPHHHHHHHHHHH--EEEEEE-TTS-EEEETTEE--SGGGTTSSSPSSPPHHHHHHHHHHHTS---

Radius of gyration: 27.68 Å; chains: 1; bounding box: 90×44×28 Å

Sequence (98 aa):
MHPATILLLAIPALAQPNGPGSKFKRDCIGPDVNDQTIALIKHFEGFFPRPAPDPIGLPTVEYGHLCRTNGCSEVPFSFPLTEETATELLMQDVKVRT